Protein AF-X1KL02-F1 (afdb_monomer)

Sequence (91 aa):
VSFGQKIGIVCLRSLEKYIVKNKIIKCYIITSSPPHQNVINYARNIDLLEIIISSNFKQGVEKIRKLYKNNSVKIIDLADFGERNMMRDVD

pLDDT: mean 77.1, std 15.86, range [25.27, 89.06]

Mean predicted aligned error: 7.81 Å

Structure (mmCIF, N/CA/C/O backbone):
data_AF-X1KL02-F1
#
_entry.id   AF-X1KL02-F1
#
loop_
_atom_site.group_PDB
_atom_site.id
_atom_site.type_symbol
_atom_site.label_atom_id
_atom_site.label_alt_id
_atom_site.label_comp_id
_atom_site.label_asym_id
_atom_site.label_entity_id
_atom_site.label_seq_id
_atom_site.pdbx_PDB_ins_code
_atom_site.Cartn_x
_atom_site.Cartn_y
_atom_site.Cartn_z
_atom_site.occupancy
_atom_site.B_iso_or_equiv
_atom_site.auth_seq_id
_atom_site.auth_comp_id
_atom_site.auth_asym_id
_atom_site.auth_atom_id
_atom_site.pdbx_PDB_model_num
ATOM 1 N N . VAL A 1 1 ? 19.069 2.109 4.190 1.00 25.27 1 VAL A N 1
ATOM 2 C CA . VAL A 1 1 ? 18.117 2.955 3.433 1.00 25.27 1 VAL A CA 1
ATO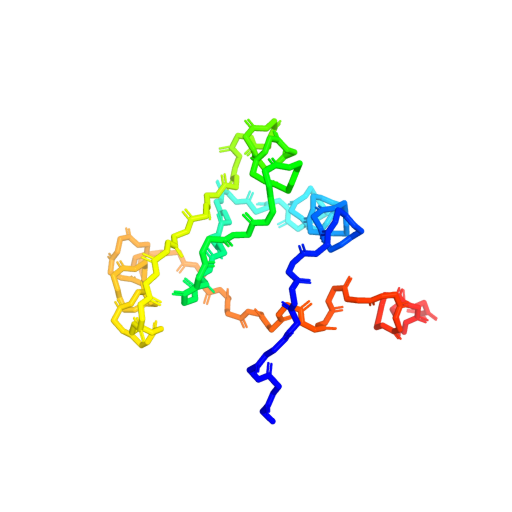M 3 C C . VAL A 1 1 ? 18.215 2.569 1.962 1.00 25.27 1 VAL A C 1
ATOM 5 O O . VAL A 1 1 ? 19.221 2.877 1.343 1.00 25.27 1 VAL A O 1
ATOM 8 N N . SER A 1 2 ? 17.257 1.801 1.432 1.00 28.30 2 SER A N 1
ATOM 9 C CA . SER A 1 2 ? 17.259 1.370 0.022 1.00 28.30 2 SER A CA 1
ATOM 10 C C . SER A 1 2 ? 16.226 2.185 -0.763 1.00 28.30 2 SER A C 1
ATOM 12 O O . SER A 1 2 ? 15.086 1.773 -0.943 1.00 28.30 2 SER A O 1
ATOM 14 N N . PHE A 1 3 ? 16.621 3.380 -1.211 1.00 35.47 3 PHE A N 1
ATOM 15 C CA . PHE A 1 3 ? 15.882 4.141 -2.224 1.00 35.47 3 PHE A CA 1
ATOM 16 C C . PHE A 1 3 ? 16.207 3.531 -3.592 1.00 35.47 3 PHE A C 1
ATOM 18 O O . PHE A 1 3 ? 17.175 3.928 -4.232 1.00 35.47 3 PHE A O 1
ATOM 25 N N . GLY A 1 4 ? 15.459 2.515 -4.022 1.00 44.06 4 GLY A N 1
ATOM 26 C CA . GLY A 1 4 ? 15.713 1.917 -5.338 1.00 44.06 4 GLY A CA 1
ATOM 27 C C . GLY A 1 4 ? 14.964 0.639 -5.695 1.00 44.06 4 GLY A C 1
ATOM 28 O O . GLY A 1 4 ? 15.118 0.159 -6.817 1.00 44.06 4 GLY A O 1
ATOM 29 N N . GLN A 1 5 ? 14.146 0.067 -4.809 1.00 54.19 5 GLN A N 1
ATOM 30 C CA . GLN A 1 5 ? 13.369 -1.112 -5.185 1.00 54.19 5 GLN A CA 1
ATOM 31 C C . GLN A 1 5 ? 12.169 -0.687 -6.031 1.00 54.19 5 GLN A C 1
ATOM 33 O O . GLN A 1 5 ? 11.166 -0.184 -5.529 1.00 54.19 5 GLN A O 1
ATOM 38 N N . LYS A 1 6 ? 12.295 -0.870 -7.350 1.00 64.25 6 LYS A N 1
ATOM 39 C CA . LYS A 1 6 ? 11.157 -0.845 -8.270 1.00 64.25 6 LYS A CA 1
ATOM 40 C C . LYS A 1 6 ? 10.080 -1.768 -7.699 1.00 64.25 6 LYS A C 1
ATOM 42 O O . LYS A 1 6 ? 10.342 -2.948 -7.480 1.00 64.25 6 LYS A O 1
ATOM 47 N N . ILE A 1 7 ? 8.888 -1.227 -7.454 1.00 74.31 7 ILE A N 1
ATOM 48 C CA . ILE A 1 7 ? 7.751 -2.012 -6.969 1.00 74.31 7 ILE A CA 1
ATOM 49 C C . ILE A 1 7 ? 7.466 -3.091 -8.014 1.00 74.31 7 ILE A C 1
ATOM 51 O O . ILE A 1 7 ? 7.184 -2.774 -9.168 1.00 74.31 7 ILE A O 1
ATOM 55 N N . GLY A 1 8 ? 7.586 -4.355 -7.618 1.00 78.25 8 GLY A N 1
ATOM 56 C CA . GLY A 1 8 ? 7.270 -5.500 -8.464 1.00 78.25 8 GLY A CA 1
ATOM 57 C C . GLY A 1 8 ? 5.846 -6.003 -8.236 1.00 78.25 8 GLY A C 1
ATOM 58 O O . GLY A 1 8 ? 5.238 -5.749 -7.197 1.00 78.25 8 GLY A O 1
ATOM 59 N N . ILE A 1 9 ? 5.334 -6.793 -9.183 1.00 81.25 9 ILE A N 1
ATOM 60 C CA . ILE A 1 9 ? 4.044 -7.495 -9.034 1.00 81.25 9 ILE A CA 1
ATOM 61 C C . ILE A 1 9 ? 4.052 -8.410 -7.799 1.00 81.25 9 ILE A C 1
ATOM 63 O O . ILE A 1 9 ? 3.042 -8.523 -7.110 1.00 81.25 9 ILE A O 1
ATOM 67 N N . VAL A 1 10 ? 5.197 -9.027 -7.485 1.00 79.81 10 VAL A N 1
ATOM 68 C CA . VAL A 1 10 ? 5.349 -9.892 -6.305 1.00 79.81 10 VAL A CA 1
ATOM 69 C C . VAL A 1 10 ? 5.109 -9.111 -5.007 1.00 79.81 10 VAL A C 1
ATOM 71 O O . VAL A 1 10 ? 4.350 -9.578 -4.164 1.00 79.81 10 VAL A O 1
ATOM 74 N N . CYS A 1 11 ? 5.651 -7.890 -4.881 1.00 79.75 11 CYS A N 1
ATOM 75 C CA . CYS A 1 11 ? 5.399 -7.027 -3.721 1.00 79.75 11 CYS A CA 1
ATOM 76 C C . CYS A 1 11 ? 3.904 -6.730 -3.556 1.00 79.75 11 CYS A C 1
ATOM 78 O O . CYS A 1 11 ? 3.392 -6.800 -2.444 1.00 79.75 11 CYS A O 1
ATOM 80 N N . LEU A 1 12 ? 3.198 -6.429 -4.653 1.00 84.88 12 LEU A N 1
ATOM 81 C CA . LEU A 1 12 ? 1.762 -6.142 -4.606 1.00 84.88 12 LEU A CA 1
ATOM 82 C C . LEU A 1 12 ? 0.935 -7.358 -4.181 1.00 84.88 12 LEU A C 1
ATOM 84 O O . LEU A 1 12 ? 0.024 -7.205 -3.376 1.00 84.88 12 LEU A O 1
ATOM 88 N N . ARG A 1 13 ? 1.276 -8.562 -4.653 1.00 84.88 13 ARG A N 1
ATOM 89 C CA . ARG A 1 13 ? 0.626 -9.814 -4.220 1.00 84.88 13 ARG A CA 1
ATOM 90 C C . ARG A 1 13 ? 0.824 -10.082 -2.730 1.00 84.88 13 ARG A C 1
ATOM 92 O O . ARG A 1 13 ? -0.113 -10.466 -2.033 1.00 84.88 13 ARG A O 1
ATOM 99 N N . SER A 1 14 ? 2.043 -9.889 -2.233 1.00 83.31 14 SER A N 1
ATOM 100 C CA . SER A 1 14 ? 2.348 -10.019 -0.805 1.00 83.31 14 SER A CA 1
ATOM 101 C C . SER A 1 14 ? 1.599 -8.974 0.024 1.00 83.31 14 SER A C 1
ATOM 103 O O . SER A 1 14 ? 1.039 -9.293 1.074 1.00 83.31 14 SER A O 1
ATOM 105 N N . LEU A 1 15 ? 1.533 -7.736 -0.471 1.00 84.44 15 LEU A N 1
ATOM 106 C CA . LEU A 1 15 ? 0.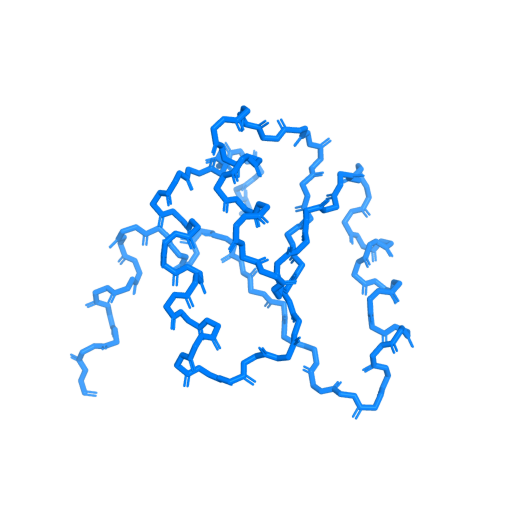812 -6.642 0.171 1.00 84.44 15 LEU A CA 1
ATOM 107 C C . LEU A 1 15 ? -0.695 -6.909 0.226 1.00 84.44 15 LEU A C 1
ATOM 109 O O . LEU A 1 15 ? -1.308 -6.706 1.266 1.00 84.44 15 LEU A O 1
ATOM 113 N N . GLU A 1 16 ? -1.283 -7.414 -0.854 1.00 86.81 16 GLU A N 1
ATOM 114 C CA . GLU A 1 16 ? -2.690 -7.810 -0.921 1.00 86.81 16 GLU A CA 1
ATOM 115 C C . GLU A 1 16 ? -3.027 -8.863 0.145 1.00 86.81 16 GLU A C 1
ATOM 117 O O . GLU A 1 16 ? -3.945 -8.671 0.945 1.00 86.81 16 GLU A O 1
ATOM 122 N N . LYS A 1 17 ? -2.221 -9.929 0.250 1.00 87.19 17 LYS A N 1
ATOM 123 C CA . LYS A 1 17 ? -2.375 -10.939 1.312 1.00 87.19 17 LYS A CA 1
ATOM 124 C C . LYS A 1 17 ? -2.284 -10.322 2.705 1.00 87.19 17 LYS A C 1
ATOM 126 O O . LYS A 1 17 ? -3.061 -10.678 3.589 1.00 87.19 17 LYS A O 1
ATOM 131 N N . TYR A 1 18 ? -1.350 -9.397 2.909 1.00 85.12 18 TYR A N 1
ATOM 132 C CA . TYR A 1 18 ? -1.176 -8.713 4.187 1.00 85.12 18 TYR A CA 1
ATOM 133 C C . TYR A 1 18 ? -2.363 -7.801 4.531 1.00 85.12 18 TYR A C 1
ATOM 135 O O . TYR A 1 18 ? -2.801 -7.798 5.683 1.00 85.12 18 TYR A O 1
ATOM 143 N N . ILE A 1 19 ? -2.917 -7.081 3.549 1.00 86.75 19 ILE A N 1
ATOM 144 C CA . ILE A 1 19 ? -4.124 -6.252 3.692 1.00 86.75 19 ILE A CA 1
ATOM 145 C C . ILE A 1 19 ? -5.294 -7.109 4.172 1.00 86.75 19 ILE A C 1
ATOM 147 O O . ILE A 1 19 ? -5.938 -6.756 5.161 1.00 86.75 19 ILE A O 1
ATOM 151 N N . VAL A 1 20 ? -5.518 -8.259 3.530 1.00 87.25 20 VAL A N 1
ATOM 152 C CA . VAL A 1 20 ? -6.590 -9.192 3.900 1.00 87.25 20 VAL A CA 1
ATOM 153 C C . VAL A 1 20 ? -6.346 -9.794 5.288 1.00 87.25 20 VAL A C 1
ATOM 155 O O . VAL A 1 20 ? -7.228 -9.725 6.144 1.00 87.25 20 VAL A O 1
ATOM 158 N N . LYS A 1 21 ? -5.139 -10.319 5.557 1.00 87.38 21 LYS A N 1
ATOM 159 C CA . LYS A 1 21 ? -4.783 -10.958 6.842 1.00 87.38 21 LYS A CA 1
ATOM 160 C C . LYS A 1 21 ? -4.964 -10.006 8.028 1.00 87.38 21 LYS A C 1
ATOM 162 O O . LYS A 1 21 ? -5.468 -10.412 9.070 1.00 87.38 21 LYS A O 1
ATOM 167 N N . ASN A 1 22 ? -4.575 -8.742 7.865 1.00 83.88 22 ASN A N 1
ATOM 168 C CA . ASN A 1 22 ? -4.608 -7.741 8.933 1.00 83.88 22 ASN A CA 1
ATOM 169 C C . ASN A 1 22 ? -5.874 -6.870 8.920 1.00 83.88 22 ASN A C 1
ATOM 171 O O . ASN A 1 22 ? -5.953 -5.925 9.704 1.00 83.88 22 ASN A O 1
ATOM 175 N N . LYS A 1 23 ? -6.850 -7.161 8.044 1.00 86.56 23 LYS A N 1
ATOM 176 C CA . LYS A 1 23 ? -8.096 -6.389 7.884 1.00 86.56 23 LYS A CA 1
ATOM 177 C C . LYS A 1 23 ? -7.836 -4.884 7.713 1.00 86.56 23 LYS A C 1
ATOM 179 O O . LYS A 1 23 ? -8.468 -4.046 8.356 1.00 86.56 23 LYS A O 1
ATOM 184 N N . ILE A 1 24 ? -6.862 -4.541 6.871 1.00 86.69 24 ILE A N 1
ATOM 185 C CA . ILE A 1 24 ? -6.468 -3.150 6.625 1.00 86.69 24 ILE A CA 1
ATOM 186 C C . ILE A 1 24 ? -7.577 -2.438 5.850 1.00 86.69 24 ILE A C 1
ATOM 188 O O . ILE A 1 24 ? -7.981 -2.892 4.788 1.00 86.69 24 ILE A O 1
ATOM 192 N N . ILE A 1 25 ? -8.027 -1.292 6.361 1.00 87.44 25 ILE A N 1
ATOM 193 C CA . ILE A 1 25 ? -9.110 -0.496 5.758 1.00 87.44 25 ILE A CA 1
ATOM 194 C C . ILE A 1 25 ? -8.663 0.342 4.552 1.00 87.44 25 ILE A C 1
ATOM 196 O O . ILE A 1 25 ? -9.475 0.681 3.698 1.00 87.44 25 ILE A O 1
ATOM 200 N N . LYS A 1 26 ? -7.382 0.722 4.496 1.00 88.38 26 LYS A N 1
ATOM 201 C CA . LYS A 1 26 ? -6.784 1.465 3.384 1.00 88.38 26 LYS A CA 1
ATOM 202 C C . LYS A 1 26 ? -5.264 1.333 3.424 1.00 88.38 26 LYS A C 1
ATOM 204 O O . LYS A 1 26 ? -4.661 1.394 4.494 1.00 88.38 26 LYS A O 1
ATOM 209 N N . CYS A 1 27 ? -4.649 1.162 2.263 1.00 88.81 27 CYS A N 1
ATOM 210 C CA . CYS A 1 27 ? -3.213 1.031 2.086 1.00 88.81 27 CYS A CA 1
ATOM 211 C C . CYS A 1 27 ? -2.710 2.072 1.081 1.00 88.81 27 CYS A C 1
ATOM 213 O O . CYS A 1 27 ? -3.330 2.297 0.043 1.00 88.81 27 CYS A O 1
ATOM 215 N N . TYR A 1 28 ? -1.568 2.685 1.387 1.00 87.94 28 TYR A N 1
ATOM 216 C CA . TYR A 1 28 ? -0.947 3.708 0.554 1.00 87.94 28 TYR A CA 1
ATOM 217 C C . TYR A 1 28 ? 0.496 3.330 0.249 1.00 87.94 28 TYR A C 1
ATOM 219 O O . TYR A 1 28 ? 1.287 3.107 1.165 1.00 87.94 28 TYR A O 1
ATOM 227 N N . ILE A 1 29 ? 0.853 3.316 -1.032 1.00 86.69 29 ILE A N 1
ATOM 228 C CA . ILE A 1 29 ? 2.238 3.186 -1.479 1.00 86.69 29 ILE A CA 1
ATOM 229 C C . ILE A 1 29 ? 2.725 4.560 -1.911 1.00 86.69 29 ILE A C 1
ATOM 231 O O . ILE A 1 29 ? 2.201 5.128 -2.864 1.00 86.69 29 ILE A O 1
ATOM 235 N N . ILE A 1 30 ? 3.746 5.086 -1.239 1.00 85.94 30 ILE A N 1
ATOM 236 C CA . ILE A 1 30 ? 4.367 6.359 -1.613 1.00 85.94 30 ILE A CA 1
ATOM 237 C C . ILE A 1 30 ? 5.656 6.062 -2.374 1.00 85.94 30 ILE A C 1
ATOM 239 O O . ILE A 1 30 ? 6.551 5.406 -1.845 1.00 85.94 30 ILE A O 1
ATOM 243 N N . THR A 1 31 ? 5.763 6.561 -3.601 1.00 83.31 31 THR A N 1
ATOM 244 C CA . THR A 1 31 ? 6.946 6.391 -4.453 1.00 83.31 31 THR A CA 1
ATOM 245 C C . THR A 1 31 ? 7.351 7.718 -5.085 1.00 83.31 31 THR A C 1
ATOM 247 O O . THR A 1 31 ? 6.497 8.512 -5.471 1.00 83.31 31 THR A O 1
ATOM 250 N N . SER A 1 32 ? 8.654 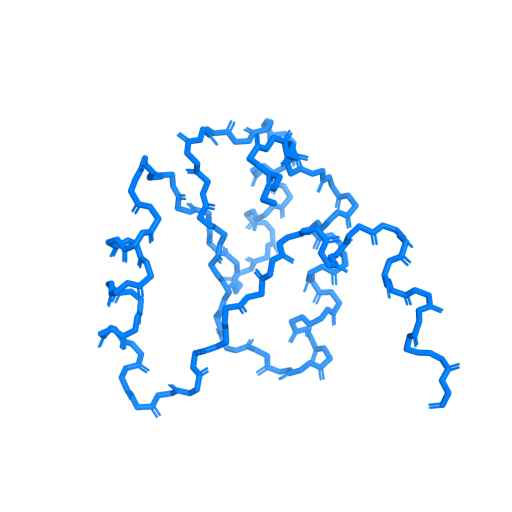7.974 -5.215 1.00 82.00 32 SER A N 1
ATOM 251 C CA . SER A 1 32 ? 9.161 9.195 -5.864 1.00 82.00 32 SER A CA 1
ATOM 252 C C . SER A 1 32 ? 8.992 9.181 -7.384 1.00 82.00 32 SER A C 1
ATOM 254 O O . SER A 1 32 ? 8.982 10.238 -8.006 1.00 82.00 32 SER A O 1
ATOM 256 N N . SER A 1 33 ? 8.835 7.994 -7.974 1.00 81.31 33 SER A N 1
ATOM 257 C CA . SER A 1 33 ? 8.687 7.806 -9.419 1.00 81.31 33 SER A CA 1
ATOM 258 C C . SER A 1 33 ? 7.517 6.872 -9.725 1.00 81.31 33 SER A C 1
ATOM 260 O O . SER A 1 33 ? 7.261 5.946 -8.943 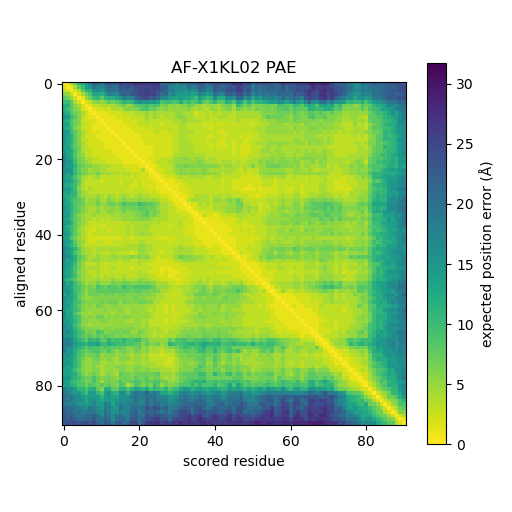1.00 81.31 33 SER A O 1
ATOM 262 N N . PRO A 1 34 ? 6.814 7.066 -10.855 1.00 80.31 34 PRO A N 1
ATOM 263 C CA . PRO A 1 34 ? 5.742 6.170 -11.262 1.00 80.31 34 PRO A CA 1
ATOM 264 C C . PRO A 1 34 ? 6.278 4.737 -11.433 1.00 80.31 34 PRO A C 1
ATOM 266 O O . PRO A 1 34 ? 7.318 4.544 -12.072 1.00 80.31 34 PRO A O 1
ATOM 269 N N . PRO A 1 35 ? 5.601 3.723 -10.866 1.00 82.62 35 PRO A N 1
ATOM 270 C CA . PRO A 1 35 ? 5.977 2.337 -11.086 1.00 82.62 35 PRO A CA 1
ATOM 271 C C . PRO A 1 35 ? 5.607 1.888 -12.507 1.00 82.62 35 PRO A C 1
ATOM 273 O O . PRO A 1 35 ? 4.927 2.592 -13.253 1.00 82.62 35 PRO A O 1
ATOM 276 N N . HIS A 1 36 ? 6.057 0.691 -12.889 1.00 84.06 36 HIS A N 1
ATOM 277 C CA . HIS A 1 36 ? 5.767 0.127 -14.208 1.00 84.06 36 HIS A CA 1
ATOM 278 C C . HIS A 1 36 ? 4.253 -0.020 -14.443 1.00 84.06 36 HIS A C 1
ATOM 280 O O . HIS A 1 36 ? 3.502 -0.315 -13.514 1.00 84.06 36 HIS A O 1
ATOM 286 N N . GLN A 1 37 ? 3.790 0.104 -15.688 1.00 84.88 37 GLN A N 1
ATOM 287 C CA . GLN A 1 37 ? 2.354 0.132 -15.991 1.00 84.88 37 GLN A CA 1
ATOM 288 C C . GLN A 1 37 ? 1.603 -1.130 -15.537 1.00 84.88 37 GLN A C 1
ATOM 290 O O . GLN A 1 37 ? 0.515 -1.023 -14.983 1.00 84.88 37 GLN A O 1
ATOM 295 N N . ASN A 1 38 ? 2.213 -2.314 -15.648 1.00 85.25 38 ASN A N 1
ATOM 296 C CA . ASN A 1 38 ? 1.634 -3.551 -15.099 1.00 85.25 38 ASN A CA 1
ATOM 297 C C . ASN A 1 38 ? 1.402 -3.498 -13.581 1.00 85.25 38 ASN A C 1
ATOM 299 O O . ASN A 1 38 ? 0.436 -4.066 -13.087 1.00 85.25 38 ASN A O 1
ATOM 303 N N . VAL A 1 39 ? 2.275 -2.815 -12.843 1.00 84.00 39 VAL A N 1
ATOM 304 C CA . VAL A 1 39 ? 2.177 -2.648 -11.386 1.00 84.00 39 VAL A CA 1
ATOM 305 C C . VAL A 1 39 ? 1.034 -1.692 -11.062 1.00 84.00 39 VAL A C 1
ATOM 307 O O . VAL A 1 39 ? 0.232 -1.977 -10.183 1.00 84.00 39 VAL A O 1
ATOM 310 N N . ILE A 1 40 ? 0.906 -0.603 -11.826 1.00 86.69 40 ILE A N 1
ATOM 311 C CA . ILE A 1 40 ? -0.223 0.330 -11.712 1.00 86.69 40 ILE A CA 1
ATOM 312 C C . ILE A 1 40 ? -1.540 -0.397 -12.001 1.00 86.69 40 ILE A C 1
ATOM 314 O O . ILE A 1 40 ? -2.487 -0.277 -11.229 1.00 86.69 40 ILE A O 1
ATOM 318 N N . ASN A 1 41 ? -1.594 -1.183 -13.078 1.00 89.06 41 ASN A N 1
ATOM 319 C CA . ASN A 1 41 ? -2.781 -1.951 -13.445 1.00 89.06 41 ASN A CA 1
ATOM 320 C C . ASN A 1 41 ? -3.143 -2.967 -12.360 1.00 89.06 41 ASN A C 1
ATOM 322 O O . ASN A 1 41 ? -4.304 -3.050 -11.982 1.00 89.06 41 ASN A O 1
ATOM 326 N N . TYR A 1 42 ? -2.168 -3.695 -11.810 1.00 87.88 42 TYR A N 1
ATOM 327 C CA . TYR A 1 42 ? -2.425 -4.627 -10.712 1.00 87.88 42 TYR A CA 1
ATOM 328 C C . TYR A 1 42 ? -2.938 -3.897 -9.465 1.00 87.88 42 TYR A C 1
ATOM 330 O O . TYR A 1 42 ? -3.943 -4.299 -8.894 1.00 87.88 42 TYR A O 1
ATOM 338 N N . ALA A 1 43 ? -2.308 -2.784 -9.084 1.00 87.19 43 ALA A N 1
ATOM 339 C CA . ALA A 1 43 ? -2.726 -2.002 -7.925 1.00 87.19 43 ALA A CA 1
ATOM 340 C C . ALA A 1 43 ? -4.148 -1.442 -8.060 1.00 87.19 43 ALA A C 1
ATOM 342 O O . ALA A 1 43 ? -4.875 -1.414 -7.076 1.00 87.19 43 ALA A O 1
ATOM 343 N N . ARG A 1 44 ? -4.574 -1.064 -9.273 1.00 87.38 44 ARG A N 1
ATOM 344 C CA . ARG A 1 44 ? -5.956 -0.629 -9.546 1.00 87.38 44 ARG A CA 1
ATOM 345 C C . ARG A 1 44 ? -7.005 -1.719 -9.329 1.00 87.38 44 ARG A C 1
ATOM 347 O O . ARG A 1 44 ? -8.160 -1.377 -9.132 1.00 87.38 44 ARG A O 1
ATOM 354 N N . ASN A 1 45 ? -6.622 -2.996 -9.377 1.00 89.00 45 ASN A N 1
ATOM 355 C CA . ASN A 1 45 ? -7.532 -4.102 -9.069 1.00 89.00 45 ASN A CA 1
ATOM 356 C C . ASN A 1 45 ? -7.702 -4.322 -7.555 1.00 89.00 45 ASN A C 1
ATOM 358 O O . ASN A 1 45 ? -8.511 -5.150 -7.154 1.00 89.00 45 ASN A O 1
ATOM 362 N N . ILE A 1 46 ? -6.947 -3.607 -6.713 1.00 87.25 46 ILE A N 1
ATOM 363 C CA . ILE A 1 46 ? -7.048 -3.681 -5.256 1.00 87.25 46 ILE A CA 1
ATOM 364 C C . ILE A 1 46 ? -7.712 -2.387 -4.765 1.00 87.25 46 ILE A C 1
ATOM 366 O O . ILE A 1 46 ? -7.033 -1.383 -4.571 1.00 87.25 46 ILE A O 1
ATOM 370 N N . ASP A 1 47 ? -9.023 -2.403 -4.509 1.00 85.88 47 ASP A N 1
ATOM 371 C CA . ASP A 1 47 ? -9.809 -1.223 -4.079 1.00 85.88 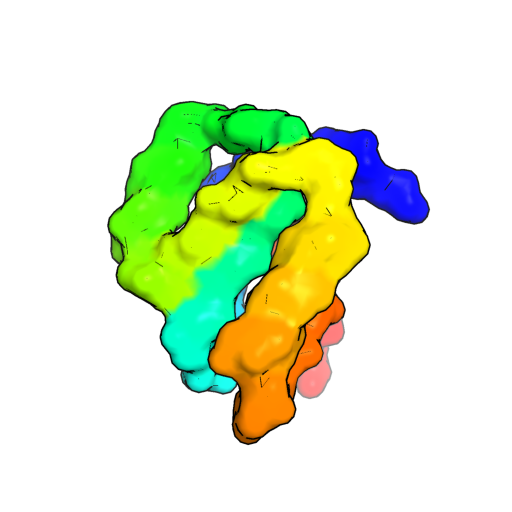47 ASP A CA 1
ATOM 372 C C . ASP A 1 47 ? -9.217 -0.461 -2.878 1.00 85.88 47 ASP A C 1
ATOM 374 O O . ASP A 1 47 ? -9.305 0.768 -2.736 1.00 85.88 47 ASP 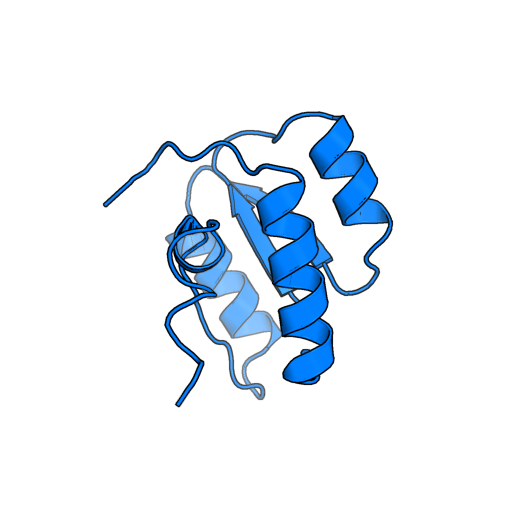A O 1
ATOM 378 N N . LEU A 1 48 ? -8.590 -1.207 -1.972 1.00 87.81 48 LEU A N 1
ATOM 379 C CA . LEU A 1 48 ? -8.040 -0.675 -0.731 1.00 87.81 48 LEU A CA 1
ATOM 380 C C . LEU A 1 48 ? -6.649 -0.060 -0.921 1.00 87.81 48 LEU A C 1
ATOM 382 O O . LEU A 1 48 ? -6.150 0.570 0.010 1.00 87.81 48 LEU A O 1
ATOM 386 N N . LEU A 1 49 ? -6.027 -0.216 -2.092 1.00 88.81 49 LEU A N 1
ATOM 387 C CA . LEU A 1 49 ? -4.666 0.219 -2.370 1.00 88.81 49 LEU A CA 1
ATOM 388 C C . LEU A 1 49 ? -4.639 1.481 -3.232 1.00 88.81 49 LEU A C 1
ATOM 390 O O . LEU A 1 49 ? -5.249 1.550 -4.292 1.00 88.81 49 LEU A O 1
ATOM 394 N N . GLU A 1 50 ? -3.848 2.462 -2.813 1.00 88.31 50 GLU A N 1
ATOM 395 C CA . GLU A 1 50 ? -3.608 3.674 -3.587 1.00 88.31 50 GLU A CA 1
ATOM 396 C C . GLU A 1 50 ? -2.109 3.951 -3.720 1.00 88.31 50 GLU A C 1
ATOM 398 O O . GLU A 1 50 ? -1.352 3.857 -2.752 1.00 88.31 50 GLU A O 1
ATOM 403 N N . ILE A 1 51 ? -1.665 4.294 -4.931 1.00 86.31 51 ILE A N 1
ATOM 404 C CA . ILE A 1 51 ? -0.274 4.675 -5.196 1.00 86.31 51 ILE A CA 1
ATOM 405 C C . ILE A 1 51 ? -0.197 6.196 -5.278 1.00 86.31 51 ILE A C 1
ATOM 407 O O . ILE A 1 51 ? -0.784 6.814 -6.164 1.00 86.31 51 ILE A O 1
ATOM 411 N N . ILE A 1 52 ? 0.582 6.790 -4.382 1.00 85.44 52 ILE A N 1
ATOM 412 C CA . ILE A 1 52 ? 0.867 8.219 -4.338 1.00 85.44 52 ILE A CA 1
ATOM 413 C C . ILE A 1 52 ? 2.267 8.443 -4.901 1.00 85.44 52 ILE A C 1
ATOM 415 O O . ILE A 1 52 ? 3.263 7.967 -4.353 1.00 85.44 52 ILE A O 1
ATOM 419 N N . ILE A 1 53 ? 2.348 9.214 -5.982 1.00 84.94 53 ILE A N 1
ATOM 420 C CA . ILE A 1 53 ? 3.625 9.642 -6.550 1.00 84.94 53 ILE A CA 1
ATOM 421 C C . ILE A 1 53 ? 4.001 10.969 -5.891 1.00 84.94 53 ILE A C 1
ATOM 423 O O . ILE A 1 53 ? 3.310 11.971 -6.059 1.00 84.94 53 ILE A O 1
ATOM 427 N N . SER A 1 54 ? 5.065 10.974 -5.093 1.00 82.44 54 SER A N 1
ATOM 428 C CA . SER A 1 54 ? 5.530 12.165 -4.384 1.00 82.44 54 SER A CA 1
ATOM 429 C C . SER A 1 54 ? 7.029 12.102 -4.145 1.00 82.44 54 SER A C 1
ATOM 431 O O . SER A 1 54 ? 7.532 11.151 -3.551 1.00 82.44 54 SER A O 1
ATOM 433 N N . SER A 1 55 ? 7.733 13.171 -4.508 1.00 80.25 55 SER A N 1
ATOM 434 C CA . SER A 1 55 ? 9.160 13.336 -4.215 1.00 80.25 55 SER A CA 1
ATOM 435 C C . SER A 1 55 ? 9.438 13.587 -2.726 1.00 80.25 55 SER A C 1
ATOM 437 O O . SER A 1 55 ? 10.580 13.480 -2.288 1.00 80.25 55 SER A O 1
ATOM 439 N N . ASN A 1 56 ? 8.410 13.925 -1.931 1.00 85.94 56 ASN A N 1
ATOM 440 C CA . ASN A 1 56 ? 8.533 14.186 -0.498 1.00 85.94 56 ASN A CA 1
ATOM 441 C C . ASN A 1 56 ? 7.717 13.173 0.318 1.00 85.94 56 ASN A C 1
ATOM 443 O O . ASN A 1 56 ? 6.524 13.362 0.585 1.00 85.94 56 ASN A O 1
ATOM 447 N N . PHE A 1 57 ? 8.393 12.103 0.741 1.00 82.06 57 PHE A N 1
ATOM 448 C CA . PHE A 1 57 ? 7.803 11.036 1.550 1.00 82.06 57 PHE A CA 1
ATOM 449 C C . PHE A 1 57 ? 7.237 11.554 2.878 1.00 82.06 57 PHE A C 1
ATOM 451 O O . PHE A 1 57 ? 6.113 11.217 3.246 1.00 82.06 57 PHE A O 1
ATOM 458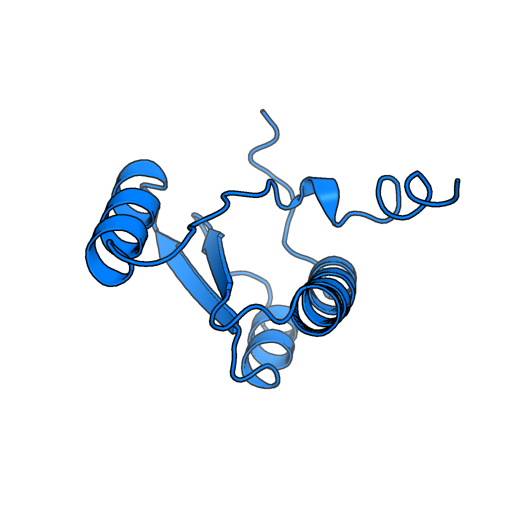 N N . LYS A 1 58 ? 7.975 12.433 3.573 1.00 83.69 58 LYS A N 1
ATOM 459 C CA . LYS A 1 58 ? 7.576 12.961 4.887 1.00 83.69 58 LYS A CA 1
ATOM 460 C C . LYS A 1 58 ? 6.250 13.717 4.807 1.00 83.69 58 LYS A C 1
ATOM 462 O O . LYS A 1 58 ? 5.364 13.477 5.624 1.00 83.69 58 LYS A O 1
ATOM 467 N N . GLN A 1 59 ? 6.087 14.574 3.797 1.00 86.00 59 GLN A N 1
ATOM 468 C CA . GLN A 1 59 ? 4.814 15.263 3.571 1.00 86.00 59 GLN A CA 1
ATOM 469 C C . GLN A 1 59 ? 3.674 14.295 3.239 1.00 86.00 59 GLN A C 1
ATOM 471 O O . GLN A 1 59 ? 2.567 14.476 3.740 1.00 86.00 59 GLN A O 1
ATOM 476 N N . GLY A 1 60 ? 3.926 13.278 2.408 1.00 84.56 60 GLY A N 1
ATOM 477 C CA . GLY A 1 60 ? 2.912 12.279 2.056 1.00 84.56 60 GLY A CA 1
ATOM 478 C C . GLY A 1 60 ? 2.396 11.530 3.285 1.00 84.56 60 GLY A C 1
ATOM 479 O O . GLY A 1 60 ? 1.191 11.474 3.523 1.00 84.56 60 GLY A O 1
ATOM 480 N N . VAL A 1 61 ? 3.314 11.048 4.126 1.00 85.38 61 VAL A N 1
ATOM 481 C CA . VAL A 1 61 ? 2.981 10.378 5.390 1.00 85.38 61 VAL A CA 1
ATOM 482 C C . VAL A 1 61 ? 2.194 11.294 6.324 1.00 85.38 61 VAL A C 1
ATOM 484 O O . VAL A 1 61 ? 1.211 10.862 6.922 1.00 85.38 61 VAL A O 1
ATOM 487 N N . GLU A 1 62 ? 2.600 12.557 6.462 1.00 87.75 62 GLU A N 1
ATOM 488 C CA . GLU A 1 62 ? 1.918 13.494 7.356 1.00 87.75 62 GLU A CA 1
ATOM 489 C C . GLU A 1 62 ? 0.476 13.772 6.907 1.00 87.75 62 GLU A C 1
ATOM 491 O O . GLU A 1 62 ? -0.429 13.808 7.741 1.00 87.75 62 GLU A O 1
ATOM 496 N N . LYS A 1 63 ? 0.236 13.896 5.594 1.00 87.19 63 LYS A N 1
ATOM 497 C CA . LYS A 1 63 ? -1.116 14.041 5.035 1.00 87.19 63 LYS A CA 1
ATOM 498 C C . LYS A 1 63 ? -1.992 12.833 5.364 1.00 87.19 63 LYS A C 1
ATOM 500 O O . LYS A 1 63 ? -3.100 13.013 5.860 1.00 87.19 63 LYS A O 1
ATOM 505 N N . ILE A 1 64 ? -1.478 11.617 5.172 1.00 87.38 64 ILE A N 1
ATOM 506 C CA . ILE A 1 64 ? -2.209 10.379 5.491 1.00 87.38 64 ILE A CA 1
ATOM 507 C C . ILE A 1 64 ? -2.498 10.299 6.994 1.00 87.38 64 ILE A C 1
ATOM 509 O O . ILE A 1 64 ? -3.627 10.031 7.393 1.00 87.38 64 ILE A O 1
ATOM 513 N N . ARG A 1 65 ? -1.516 10.606 7.851 1.00 85.69 65 ARG A N 1
ATOM 514 C CA . ARG A 1 65 ? -1.723 10.632 9.308 1.00 85.69 65 ARG A CA 1
ATOM 515 C C . ARG A 1 65 ? -2.786 11.642 9.736 1.00 85.69 65 ARG A C 1
ATOM 517 O O . ARG A 1 65 ? -3.541 11.353 10.655 1.00 85.69 65 ARG A O 1
ATOM 524 N N . LYS A 1 66 ? -2.864 12.806 9.084 1.00 88.56 66 LYS A N 1
ATOM 525 C CA . LYS A 1 66 ? -3.913 13.804 9.351 1.00 88.56 66 LYS A CA 1
ATOM 526 C C . LYS A 1 66 ? -5.293 13.317 8.901 1.00 88.56 66 LYS A C 1
ATOM 528 O O . LYS A 1 66 ? -6.245 13.483 9.654 1.00 88.56 66 LYS A O 1
ATOM 533 N N . LEU A 1 67 ? -5.388 12.687 7.727 1.00 86.88 67 LEU A N 1
ATOM 534 C CA . LEU A 1 67 ? -6.636 12.104 7.210 1.00 86.88 67 LEU A CA 1
ATOM 535 C C . LEU A 1 67 ? -7.173 10.995 8.124 1.00 86.88 67 LEU A C 1
ATOM 537 O O . LEU A 1 67 ? -8.372 10.907 8.366 1.00 86.88 67 LEU A O 1
ATOM 541 N N . TYR A 1 68 ? -6.273 10.188 8.681 1.00 85.56 68 TYR A N 1
ATOM 542 C CA . TYR A 1 68 ? -6.599 9.029 9.506 1.00 85.56 68 TYR A CA 1
ATOM 543 C C . TYR A 1 68 ? -6.231 9.233 10.979 1.00 85.56 68 TYR A C 1
ATOM 545 O O . TYR A 1 68 ? -5.848 8.282 11.651 1.00 85.56 68 TYR A O 1
ATOM 553 N N . LYS A 1 69 ? -6.370 10.456 11.508 1.00 80.44 69 LYS A N 1
ATOM 554 C CA . LYS A 1 69 ? -5.910 10.829 12.861 1.00 80.44 69 LYS A CA 1
ATOM 555 C C . LYS A 1 69 ? -6.462 9.941 13.989 1.00 80.44 69 LYS A C 1
ATOM 557 O O . LYS A 1 69 ? -5.783 9.751 14.992 1.00 80.44 69 LYS A O 1
ATOM 562 N N . ASN A 1 70 ? -7.657 9.378 13.806 1.00 85.38 70 ASN A N 1
ATOM 563 C CA . ASN A 1 70 ? -8.304 8.482 14.773 1.00 85.38 70 ASN A CA 1
ATOM 564 C C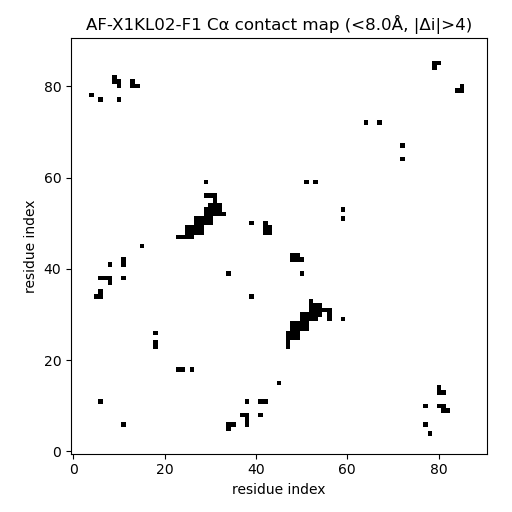 . ASN A 1 70 ? -8.052 6.987 14.501 1.00 85.38 70 ASN A C 1
ATOM 566 O O . ASN A 1 70 ? -8.618 6.139 15.182 1.00 85.38 70 ASN A O 1
ATOM 570 N N . ASN A 1 71 ? -7.230 6.648 13.506 1.00 84.31 71 ASN A N 1
ATOM 571 C CA . ASN A 1 71 ? -6.902 5.272 13.144 1.00 84.31 71 ASN A CA 1
ATOM 572 C C . ASN A 1 71 ? -5.417 4.986 13.389 1.00 84.31 71 ASN A C 1
ATOM 574 O O . ASN A 1 71 ? -4.564 5.874 13.342 1.00 84.31 71 ASN A O 1
ATOM 578 N N . SER A 1 72 ? -5.094 3.711 13.603 1.00 81.56 72 SER A N 1
ATOM 579 C CA . SER A 1 72 ? -3.703 3.271 13.684 1.00 81.56 72 SER A CA 1
ATOM 580 C C . SER A 1 72 ? -3.073 3.278 12.289 1.00 81.56 72 SER A C 1
ATOM 582 O O . SER A 1 72 ? -3.423 2.467 11.434 1.00 81.56 72 SER A O 1
ATOM 584 N N . VAL A 1 73 ? -2.140 4.203 12.052 1.00 84.12 73 VAL A N 1
ATOM 585 C CA . VAL A 1 73 ? -1.364 4.270 10.807 1.00 84.12 73 VAL A CA 1
ATOM 586 C C . VAL A 1 73 ? -0.011 3.602 11.028 1.00 84.12 73 VAL A C 1
ATOM 588 O O . VAL A 1 73 ? 0.855 4.150 11.715 1.00 84.12 73 VAL A O 1
ATOM 591 N N . LYS A 1 74 ? 0.194 2.436 10.410 1.00 81.38 74 LYS A N 1
ATOM 592 C CA . LYS A 1 74 ? 1.499 1.764 10.361 1.00 81.38 74 LYS A CA 1
ATOM 593 C C . LYS A 1 74 ? 2.235 2.143 9.080 1.00 81.38 74 LYS A C 1
ATOM 595 O O . LYS A 1 74 ? 1.667 2.090 7.994 1.00 81.38 74 LYS A O 1
ATOM 600 N N . ILE A 1 75 ? 3.502 2.517 9.222 1.00 81.94 75 ILE A N 1
ATOM 601 C CA . ILE A 1 75 ? 4.413 2.740 8.098 1.00 81.94 75 ILE A CA 1
ATOM 602 C C . ILE A 1 75 ? 5.279 1.493 8.009 1.00 81.94 75 ILE A C 1
ATOM 604 O O . ILE A 1 75 ? 5.953 1.157 8.979 1.00 81.94 75 ILE A O 1
ATOM 608 N N . ILE A 1 76 ? 5.225 0.809 6.873 1.00 78.25 76 ILE A N 1
ATOM 609 C CA . ILE A 1 76 ? 5.984 -0.416 6.627 1.00 78.25 76 ILE A CA 1
ATOM 610 C C . ILE A 1 76 ? 6.873 -0.161 5.416 1.00 78.25 76 ILE A C 1
ATOM 612 O O . ILE A 1 76 ? 6.440 0.470 4.448 1.00 78.25 76 ILE A O 1
ATOM 616 N N . ASP A 1 77 ? 8.122 -0.611 5.490 1.00 74.38 77 ASP A N 1
ATOM 617 C CA . ASP A 1 77 ? 9.035 -0.529 4.358 1.00 74.38 77 ASP A CA 1
ATOM 618 C C . ASP A 1 77 ? 8.657 -1.585 3.313 1.00 74.38 77 ASP A C 1
ATOM 620 O O . ASP A 1 77 ? 8.401 -2.743 3.637 1.00 74.38 77 ASP A O 1
ATOM 624 N N . LEU A 1 78 ? 8.613 -1.191 2.041 1.00 70.62 78 LEU A N 1
ATOM 625 C CA . LEU A 1 78 ? 8.233 -2.082 0.944 1.00 70.62 78 LEU A CA 1
ATOM 626 C C . LEU A 1 78 ? 9.220 -3.248 0.767 1.00 70.62 78 LEU A C 1
ATOM 628 O O . LEU A 1 78 ? 8.823 -4.306 0.278 1.00 70.62 78 LEU A O 1
ATOM 632 N N . ALA A 1 79 ? 10.473 -3.086 1.211 1.00 68.19 79 ALA A N 1
ATOM 633 C CA . ALA A 1 79 ? 11.467 -4.155 1.226 1.00 68.19 79 ALA A CA 1
ATOM 634 C C . ALA A 1 79 ? 11.066 -5.327 2.139 1.00 68.19 79 ALA A C 1
ATOM 636 O O . ALA A 1 79 ? 11.507 -6.453 1.905 1.00 68.19 79 ALA A O 1
ATOM 637 N N . ASP A 1 80 ? 10.199 -5.091 3.130 1.00 67.06 80 ASP A N 1
ATOM 638 C CA . ASP A 1 80 ? 9.662 -6.128 4.019 1.00 67.06 80 ASP A CA 1
ATOM 639 C C . ASP A 1 80 ? 8.743 -7.117 3.277 1.00 67.06 80 ASP A C 1
ATOM 641 O O . ASP A 1 80 ? 8.609 -8.277 3.654 1.00 67.06 80 ASP A O 1
ATOM 645 N N . PHE A 1 81 ? 8.174 -6.685 2.149 1.00 69.75 81 PHE A N 1
ATOM 646 C CA . PHE A 1 81 ? 7.293 -7.492 1.302 1.00 69.75 81 PHE A CA 1
ATOM 647 C C . PHE A 1 81 ? 8.030 -8.229 0.172 1.00 69.75 81 PHE A C 1
ATOM 649 O O . PHE A 1 81 ? 7.391 -8.919 -0.628 1.00 69.75 81 PHE A O 1
ATOM 656 N N . GLY A 1 82 ? 9.357 -8.087 0.080 1.00 58.66 82 GLY A N 1
ATOM 657 C CA . GLY A 1 82 ? 10.185 -8.887 -0.824 1.00 58.66 82 GLY A CA 1
ATOM 658 C C . GLY A 1 82 ? 10.272 -10.349 -0.367 1.00 58.66 82 GLY A C 1
ATOM 659 O O . GLY A 1 82 ? 10.186 -10.634 0.827 1.00 58.66 82 GLY A O 1
ATOM 660 N N . GLU A 1 83 ? 10.483 -11.280 -1.308 1.00 53.50 83 GLU A N 1
ATOM 661 C CA . GLU A 1 83 ? 10.483 -12.746 -1.088 1.00 53.50 83 GLU A CA 1
ATOM 662 C C . GLU A 1 83 ? 11.272 -13.229 0.144 1.00 53.50 83 GLU A C 1
ATOM 664 O O . GLU A 1 83 ? 10.940 -14.259 0.721 1.00 53.50 83 GLU A O 1
ATOM 669 N N . ARG A 1 84 ? 12.291 -12.483 0.591 1.00 49.41 84 ARG A N 1
ATOM 670 C CA . ARG A 1 84 ? 13.155 -12.875 1.715 1.00 49.41 84 ARG A CA 1
ATOM 671 C C . ARG A 1 84 ? 12.585 -12.625 3.117 1.00 49.41 84 ARG A C 1
ATOM 673 O O . ARG A 1 84 ? 13.096 -13.240 4.049 1.00 49.41 84 ARG A O 1
ATOM 680 N N . ASN A 1 85 ? 11.583 -11.759 3.307 1.00 46.38 85 ASN A N 1
ATOM 681 C CA . ASN A 1 85 ? 11.053 -11.474 4.655 1.00 46.38 85 ASN A CA 1
ATOM 682 C C . ASN A 1 85 ? 9.760 -12.219 4.999 1.00 46.38 85 ASN A C 1
ATOM 684 O O . ASN A 1 85 ? 9.564 -12.553 6.162 1.00 46.38 85 ASN A O 1
ATOM 688 N N . MET A 1 86 ? 8.939 -12.606 4.018 1.00 50.56 86 MET A N 1
ATOM 689 C CA . MET A 1 86 ? 7.715 -13.377 4.298 1.00 50.56 86 MET A CA 1
ATOM 690 C C . MET A 1 86 ? 7.953 -14.849 4.680 1.00 50.56 86 MET A C 1
ATOM 692 O O . MET A 1 86 ? 7.009 -15.520 5.082 1.00 50.56 86 MET A O 1
ATOM 696 N N . MET A 1 87 ? 9.191 -15.350 4.595 1.00 47.47 87 MET A N 1
ATOM 697 C CA . MET A 1 87 ? 9.573 -16.680 5.099 1.00 47.47 87 MET A CA 1
ATOM 698 C C . MET A 1 87 ? 10.038 -16.669 6.566 1.00 47.47 87 MET A C 1
ATOM 700 O O . MET A 1 87 ? 10.449 -17.711 7.061 1.00 47.47 87 MET A O 1
ATOM 704 N N . ARG A 1 88 ? 10.022 -15.520 7.262 1.00 47.06 88 ARG A N 1
ATOM 705 C CA . ARG A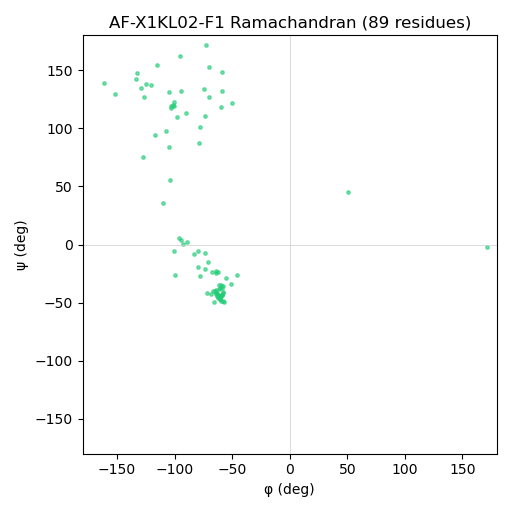 1 88 ? 10.448 -15.431 8.674 1.00 47.06 88 ARG A CA 1
ATOM 706 C C . ARG A 1 88 ? 9.312 -15.399 9.696 1.00 47.06 88 ARG A C 1
ATOM 708 O O . ARG A 1 88 ? 9.596 -15.500 10.880 1.00 47.06 88 ARG A O 1
ATOM 715 N N . ASP A 1 89 ? 8.062 -15.338 9.247 1.00 43.25 89 ASP A N 1
ATOM 716 C CA . ASP A 1 89 ? 6.868 -15.458 10.098 1.00 43.25 89 ASP A CA 1
ATOM 717 C C . ASP A 1 89 ? 6.253 -16.864 9.919 1.00 43.25 89 ASP A C 1
ATOM 719 O O . ASP A 1 89 ? 5.115 -17.044 9.485 1.00 43.25 89 ASP A O 1
ATOM 723 N N . VAL A 1 90 ? 7.088 -17.878 10.151 1.00 41.28 90 VAL A N 1
ATOM 724 C CA . VAL A 1 90 ? 6.699 -19.277 10.371 1.00 41.28 90 VAL A CA 1
ATOM 725 C C . VAL A 1 90 ? 7.369 -19.720 11.666 1.00 41.28 90 VAL A C 1
ATOM 727 O O . VAL A 1 90 ? 8.386 -20.403 11.634 1.00 41.28 90 VAL A O 1
ATOM 730 N N . ASP A 1 91 ? 6.826 -19.262 12.789 1.00 36.50 91 ASP A N 1
ATOM 731 C CA . ASP A 1 91 ? 6.979 -19.918 14.091 1.00 36.50 91 ASP A CA 1
ATOM 732 C C . ASP A 1 91 ? 5.648 -19.816 14.848 1.00 36.50 91 ASP A C 1
ATOM 734 O O . ASP A 1 91 ? 5.131 -18.680 14.991 1.00 36.50 91 ASP A O 1
#

Solvent-accessible surface area (backbone atoms only — not comparable to full-atom values): 5807 Å² total; per-residue (Å²): 136,82,93,74,77,74,67,45,64,64,36,53,56,46,46,52,53,48,35,62,77,67,65,56,84,66,45,78,46,80,32,68,59,86,63,54,68,70,40,51,55,54,42,68,74,36,88,47,46,45,79,45,74,40,83,50,61,69,60,54,53,51,52,51,48,61,77,38,66,94,52,92,82,83,88,76,64,72,73,57,42,35,85,82,46,71,71,69,80,78,128

Organism: NCBI:txid412755

Nearest PDB structures (foldseek):
  2exx-assembly1_B  TM=5.010E-01  e=4.875E-01  Homo sapiens
  5mrc-assembly1_BB  TM=4.271E-01  e=2.021E+00  Saccharomyces cerevisiae
  6vz8-assembly1_H  TM=4.728E-01  e=4.874E+00  Arabidopsis thaliana
  6vz8-assembly1_E  TM=4.704E-01  e=7.830E+00  Arabidopsis thaliana

Radius of gyration: 13.2 Å; Cα contacts (8 Å, |Δi|>4): 77; chains: 1; bounding box: 28×35×31 Å

Foldseek 3Di:
DDLDDQDDPQLVVLVLVVCVVVVPQAEEAEHCDDHDPVNVVSQVVPPRYDYHHDPDPPVVVVVVCVVPVVDDDDDDDSVCSPPVNVVPPPD

Secondary structure (DSSP, 8-state):
--TT-PPPHHHHHHHHHHHHHTT-S-EEEEESSPPPHHHHHHHHT-TTEEEEE-S-HHHHHHHHHHHTTTS------GGGGSTTTTTS---